Protein AF-A0A4U6VT14-F1 (afdb_monomer_lite)

Radius of gyration: 18.44 Å; chains: 1; bounding box: 40×28×63 Å

Organism: Setaria viridis (NCBI:txid4556)

Sequence (84 aa):
MVGLAAVCWAIWKARNSVCFDKKIIRSPTEIICSASLFLIYWAELQKEEDRMKLEEGAEALKVAAPHYHPQEAPADDTGTVLLQ

Secondary structure (DSSP, 8-state):
-HHHHHHHHHHHHHHHHHHHH-PPP--HHHHHHHHHHHHHHHHTTS-HHHHHHHHHHHHHHHHHGGGGPPPPPP----------

Foldseek 3Di:
DQLVVLLVVLVVVVVCCCVPVVDDDQWPLSSLLSSLVSLQVCLVVDDPVSSVVSNVVSVVSVVCSVVRGDDPDDPPPPDDPPDD

pLDDT: mean 86.33, std 17.76, range [43.88, 97.75]

Structure (mmCIF, N/CA/C/O backbone):
data_AF-A0A4U6VT14-F1
#
_entry.id   AF-A0A4U6VT14-F1
#
loop_
_atom_site.group_PDB
_atom_site.id
_atom_site.type_symbol
_atom_site.label_atom_id
_atom_site.label_alt_id
_atom_site.label_comp_id
_atom_site.label_asym_id
_atom_site.label_entity_id
_atom_site.label_seq_id
_atom_site.pdbx_PDB_ins_code
_atom_site.Cartn_x
_atom_site.Cartn_y
_atom_site.Cartn_z
_atom_site.occupancy
_atom_site.B_iso_or_equiv
_atom_site.auth_seq_id
_atom_site.auth_comp_id
_atom_site.auth_asym_id
_atom_site.auth_atom_id
_atom_site.pdbx_PDB_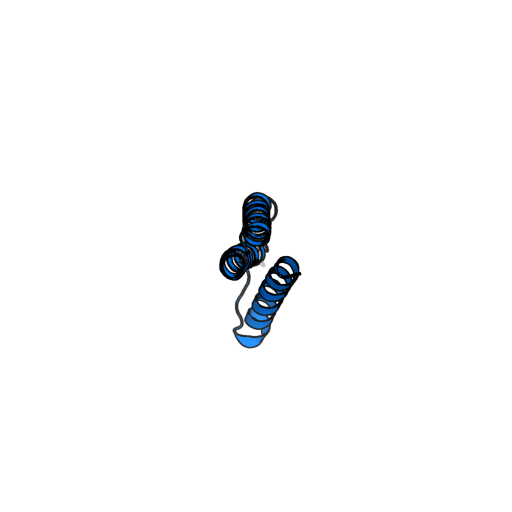model_num
ATOM 1 N N . MET A 1 1 ? -0.178 -1.677 12.900 1.00 85.62 1 MET A N 1
ATOM 2 C CA . MET A 1 1 ? 0.332 -2.734 11.986 1.00 85.62 1 MET A CA 1
ATOM 3 C C . MET A 1 1 ? -0.395 -2.797 10.641 1.00 85.62 1 MET A C 1
ATOM 5 O O . MET A 1 1 ? 0.234 -3.190 9.667 1.00 85.62 1 MET A O 1
ATOM 9 N N . VAL A 1 2 ? -1.670 -2.391 10.553 1.00 94.06 2 VAL A N 1
ATOM 10 C CA . VAL A 1 2 ? -2.471 -2.421 9.308 1.00 94.06 2 VAL A CA 1
ATOM 11 C C . VAL A 1 2 ? -1.795 -1.684 8.146 1.00 94.06 2 VAL A C 1
ATOM 13 O O . VAL A 1 2 ? -1.766 -2.203 7.035 1.00 94.06 2 VAL A O 1
ATOM 16 N N . GLY A 1 3 ? -1.159 -0.537 8.412 1.00 95.12 3 GLY A N 1
ATOM 17 C CA . GLY A 1 3 ? -0.466 0.223 7.370 1.00 95.12 3 GLY A CA 1
ATOM 18 C C . GLY A 1 3 ? 0.697 -0.528 6.715 1.00 95.12 3 GLY A C 1
ATOM 19 O O . GLY A 1 3 ? 0.780 -0.603 5.493 1.00 95.12 3 GLY A O 1
ATOM 20 N N . LEU A 1 4 ? 1.551 -1.174 7.518 1.00 96.00 4 LEU A N 1
ATOM 21 C CA . LEU A 1 4 ? 2.632 -2.022 7.003 1.00 96.00 4 LEU A CA 1
ATOM 22 C C . LEU A 1 4 ? 2.073 -3.190 6.184 1.00 96.00 4 LEU A C 1
ATOM 24 O O . LEU A 1 4 ? 2.575 -3.484 5.102 1.00 96.00 4 LEU A O 1
ATOM 28 N N . ALA A 1 5 ? 1.009 -3.826 6.678 1.00 96.94 5 ALA A N 1
ATOM 29 C CA . ALA A 1 5 ? 0.367 -4.922 5.971 1.00 96.94 5 ALA A CA 1
ATOM 30 C C . ALA A 1 5 ? -0.177 -4.475 4.599 1.00 96.94 5 ALA A C 1
ATOM 32 O O . ALA A 1 5 ? -0.013 -5.214 3.632 1.00 96.94 5 ALA A O 1
ATOM 33 N N . ALA A 1 6 ? -0.748 -3.269 4.484 1.00 96.88 6 ALA A N 1
ATOM 34 C CA . ALA A 1 6 ? -1.258 -2.734 3.217 1.00 96.88 6 ALA A CA 1
ATOM 35 C C . ALA A 1 6 ? -0.132 -2.541 2.189 1.00 96.88 6 ALA A C 1
ATOM 37 O O . ALA A 1 6 ? -0.266 -2.933 1.027 1.00 96.88 6 ALA A O 1
ATOM 38 N N . VAL A 1 7 ? 1.012 -2.010 2.633 1.00 96.12 7 VAL A N 1
ATOM 39 C CA . VAL A 1 7 ? 2.203 -1.839 1.787 1.00 96.12 7 VAL A CA 1
ATOM 40 C C . VAL A 1 7 ? 2.769 -3.193 1.351 1.00 96.12 7 VAL A C 1
ATOM 42 O O . VAL A 1 7 ? 2.989 -3.418 0.159 1.00 96.12 7 VAL A O 1
ATOM 45 N N . CYS A 1 8 ? 2.958 -4.129 2.287 1.00 97.56 8 CYS A N 1
ATOM 46 C CA . CYS A 1 8 ? 3.428 -5.478 1.967 1.00 97.56 8 CYS A CA 1
ATOM 47 C C . CYS A 1 8 ? 2.480 -6.192 0.994 1.00 97.56 8 CYS A C 1
ATOM 49 O O . CYS A 1 8 ? 2.937 -6.857 0.063 1.00 97.56 8 CYS A O 1
ATOM 51 N N . TRP A 1 9 ? 1.170 -6.022 1.174 1.00 97.50 9 TRP A N 1
ATOM 52 C CA . TRP A 1 9 ? 0.149 -6.597 0.306 1.00 97.50 9 TRP A CA 1
ATOM 53 C C . TRP A 1 9 ? 0.206 -6.036 -1.117 1.00 97.50 9 TRP A C 1
ATOM 55 O O . TRP A 1 9 ? 0.168 -6.807 -2.080 1.00 97.50 9 TRP A O 1
ATOM 65 N N . ALA A 1 10 ? 0.364 -4.719 -1.269 1.00 97.50 10 ALA A N 1
ATOM 66 C CA . ALA A 1 10 ? 0.532 -4.085 -2.575 1.00 97.50 10 ALA A CA 1
ATOM 67 C C . ALA A 1 10 ? 1.761 -4.633 -3.320 1.00 97.50 10 ALA A C 1
ATOM 69 O O . ALA A 1 10 ? 1.657 -5.021 -4.485 1.00 97.50 10 ALA A O 1
ATOM 70 N N . ILE A 1 11 ? 2.904 -4.743 -2.632 1.00 96.75 11 ILE A N 1
ATOM 71 C CA . ILE A 1 11 ? 4.149 -5.288 -3.200 1.00 96.75 11 ILE A CA 1
ATOM 72 C C 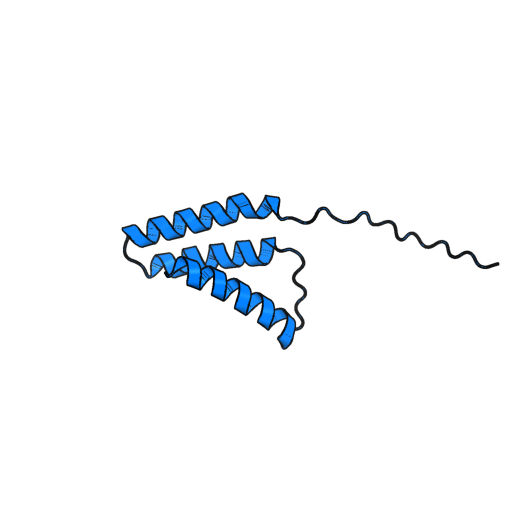. ILE A 1 11 ? 3.975 -6.759 -3.592 1.00 96.75 11 ILE A C 1
ATOM 74 O O . ILE A 1 11 ? 4.380 -7.165 -4.683 1.00 96.75 11 ILE A O 1
ATOM 78 N N . TRP A 1 12 ? 3.365 -7.562 -2.720 1.00 97.50 12 TRP A N 1
ATOM 79 C CA . TRP A 1 12 ? 3.099 -8.974 -2.983 1.00 97.50 12 TRP A CA 1
ATOM 80 C C . TRP A 1 12 ? 2.213 -9.161 -4.220 1.00 97.50 12 TRP A C 1
ATOM 82 O O . TRP A 1 12 ? 2.563 -9.918 -5.126 1.00 97.50 12 TRP A O 1
ATOM 92 N N . LYS A 1 13 ? 1.099 -8.422 -4.310 1.00 96.62 13 LYS A N 1
ATOM 93 C CA . LYS A 1 13 ? 0.199 -8.451 -5.474 1.00 96.62 13 LYS A CA 1
ATOM 94 C C . LYS A 1 13 ? 0.903 -8.023 -6.758 1.00 96.62 13 LYS A C 1
ATOM 96 O O . LYS A 1 13 ? 0.721 -8.678 -7.781 1.00 96.62 13 LYS A O 1
ATOM 101 N N . ALA A 1 14 ? 1.715 -6.969 -6.699 1.00 96.25 14 ALA A N 1
ATOM 102 C CA . ALA A 1 14 ? 2.503 -6.502 -7.832 1.00 96.25 14 ALA A CA 1
ATOM 103 C C . ALA A 1 14 ? 3.438 -7.610 -8.346 1.00 96.25 14 ALA A C 1
ATOM 105 O O . ALA A 1 14 ? 3.359 -7.984 -9.517 1.00 96.25 14 ALA A O 1
ATOM 106 N N . ARG A 1 15 ? 4.235 -8.221 -7.459 1.00 95.62 15 ARG A N 1
ATOM 107 C CA . ARG A 1 15 ? 5.144 -9.328 -7.810 1.00 95.62 15 ARG A CA 1
ATOM 108 C C . ARG A 1 15 ? 4.407 -10.533 -8.387 1.00 95.62 15 ARG A C 1
ATOM 110 O O . ARG A 1 15 ? 4.791 -11.034 -9.439 1.00 95.62 15 ARG A O 1
ATOM 117 N N . ASN A 1 16 ? 3.314 -10.952 -7.754 1.00 97.06 16 ASN A N 1
ATOM 118 C CA . ASN A 1 16 ? 2.516 -12.070 -8.249 1.00 97.06 16 ASN A CA 1
ATOM 119 C C . ASN A 1 16 ? 1.927 -11.785 -9.630 1.00 97.06 16 ASN A C 1
ATOM 121 O O . ASN A 1 16 ? 1.912 -12.669 -10.479 1.00 97.06 16 ASN A O 1
ATOM 125 N N . SER A 1 17 ? 1.492 -10.556 -9.892 1.00 96.06 17 SER A N 1
ATOM 126 C CA . SER A 1 17 ? 0.949 -10.202 -11.202 1.00 96.06 17 SER A CA 1
ATOM 127 C C . SER A 1 17 ? 1.998 -10.265 -12.321 1.00 96.06 17 SER A C 1
ATOM 129 O O . SER A 1 17 ? 1.682 -10.646 -13.445 1.00 96.06 17 SER A O 1
ATOM 131 N N . VAL A 1 18 ? 3.264 -9.980 -12.009 1.00 95.56 18 VAL A N 1
ATOM 132 C CA . VAL A 1 18 ? 4.376 -10.160 -12.952 1.00 95.56 18 VAL A CA 1
ATOM 133 C C . VAL A 1 18 ? 4.631 -11.650 -13.197 1.00 95.56 18 VAL A C 1
ATOM 135 O O . VAL A 1 18 ? 4.751 -12.071 -14.345 1.00 95.56 18 VAL A O 1
ATOM 138 N N . CYS A 1 19 ? 4.669 -12.467 -12.138 1.00 95.12 19 CYS A N 1
ATOM 139 C CA . CYS A 1 19 ? 4.972 -13.898 -12.250 1.00 95.12 19 CYS A CA 1
ATOM 140 C C . CYS A 1 19 ? 3.850 -14.719 -12.904 1.00 95.12 19 CYS A C 1
ATOM 142 O O . CYS A 1 19 ? 4.133 -15.595 -13.718 1.00 95.12 19 CYS A O 1
ATOM 144 N N . PHE A 1 20 ? 2.593 -14.463 -12.538 1.00 95.81 20 PHE A N 1
ATOM 145 C CA . PHE A 1 20 ? 1.450 -15.295 -12.925 1.00 95.81 20 PHE A CA 1
ATOM 146 C C . PHE A 1 20 ? 0.652 -14.705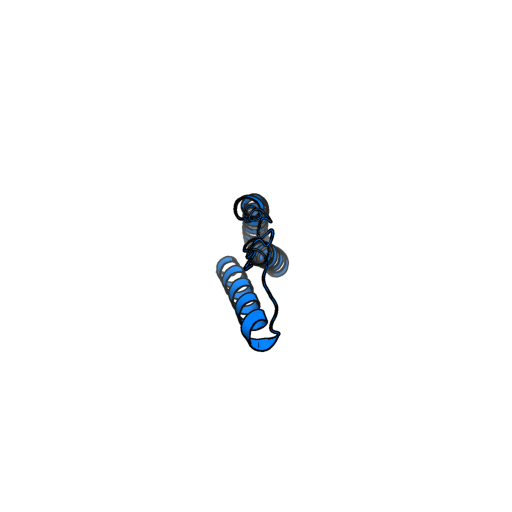 -14.088 1.00 95.81 20 PHE A C 1
ATOM 148 O O . PHE A 1 20 ? 0.299 -15.435 -15.011 1.00 95.81 20 PHE A O 1
ATOM 155 N N . ASP A 1 21 ? 0.421 -13.389 -14.088 1.00 94.88 21 ASP A N 1
ATOM 156 C CA . ASP A 1 21 ? -0.381 -12.726 -15.127 1.00 94.88 21 ASP A CA 1
ATOM 157 C C . ASP A 1 21 ? 0.479 -12.182 -16.280 1.00 94.88 21 ASP A C 1
ATOM 159 O O . ASP A 1 21 ? -0.062 -11.640 -17.245 1.00 94.88 21 ASP A O 1
ATOM 163 N N . LYS A 1 22 ? 1.814 -12.272 -16.173 1.00 92.75 22 LYS A N 1
ATOM 164 C CA . LYS A 1 22 ? 2.782 -11.651 -17.098 1.00 92.75 22 LYS A CA 1
ATOM 165 C C . LYS A 1 22 ? 2.546 -10.145 -17.287 1.00 92.75 22 LYS A C 1
ATOM 167 O O . LYS A 1 22 ? 2.839 -9.595 -18.350 1.00 92.75 22 LYS A O 1
ATOM 172 N N . LYS A 1 23 ? 2.001 -9.466 -16.271 1.00 92.44 23 LYS A N 1
ATOM 173 C CA . LYS A 1 23 ? 1.791 -8.014 -16.321 1.00 92.44 23 LYS A CA 1
ATOM 174 C C . LYS A 1 23 ? 3.130 -7.289 -16.260 1.00 92.44 23 LYS A C 1
ATOM 176 O O . LYS A 1 23 ? 4.009 -7.655 -15.485 1.00 92.44 23 LYS A O 1
ATOM 181 N N . ILE A 1 24 ? 3.256 -6.234 -17.056 1.00 90.88 24 ILE A N 1
ATOM 182 C CA . ILE A 1 24 ? 4.397 -5.319 -17.019 1.00 90.88 24 ILE A CA 1
ATOM 183 C C . ILE A 1 24 ? 4.015 -4.145 -16.121 1.00 90.88 24 ILE A C 1
ATOM 185 O O . ILE A 1 24 ? 3.059 -3.434 -16.422 1.00 90.88 24 ILE A O 1
ATOM 189 N N . ILE A 1 25 ? 4.771 -3.946 -15.043 1.00 90.56 25 ILE A N 1
ATOM 190 C CA . ILE A 1 25 ? 4.667 -2.757 -14.190 1.00 90.56 25 ILE A CA 1
ATOM 191 C C . ILE A 1 25 ? 5.572 -1.695 -14.804 1.00 90.56 25 ILE A C 1
ATOM 193 O O . ILE A 1 25 ? 6.783 -1.906 -14.894 1.00 90.56 25 ILE A O 1
ATOM 197 N N . ARG A 1 26 ? 4.999 -0.579 -15.261 1.00 88.62 26 ARG A N 1
ATOM 198 C CA . ARG A 1 26 ? 5.746 0.457 -15.992 1.00 88.62 26 ARG A CA 1
ATOM 199 C C . ARG A 1 26 ? 6.438 1.446 -15.069 1.00 88.62 26 ARG A C 1
ATOM 201 O O . ARG A 1 26 ? 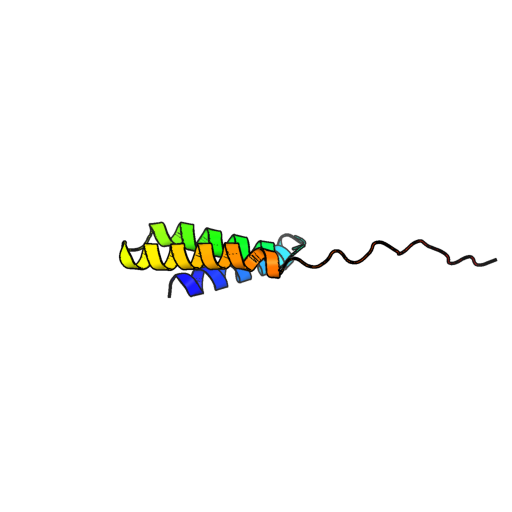7.427 2.053 -15.463 1.00 88.62 26 ARG A O 1
ATOM 208 N N . SER A 1 27 ? 5.926 1.613 -13.853 1.00 89.62 27 SER A N 1
ATOM 209 C CA . SER A 1 27 ? 6.490 2.549 -12.887 1.00 89.62 27 SER A CA 1
ATOM 210 C C . SER A 1 27 ? 6.308 2.076 -11.439 1.00 89.62 27 SER A C 1
ATOM 212 O O . SER A 1 27 ? 5.253 1.527 -11.104 1.00 89.62 27 SER A O 1
ATOM 214 N N . PRO A 1 28 ? 7.274 2.356 -10.537 1.00 89.88 28 PRO A N 1
ATOM 215 C CA . PRO A 1 28 ? 7.093 2.195 -9.093 1.00 89.88 28 PRO A CA 1
ATOM 216 C C . PRO A 1 28 ? 5.851 2.922 -8.553 1.00 89.88 28 PRO A C 1
ATOM 218 O O . PRO A 1 28 ? 5.237 2.460 -7.588 1.00 89.88 28 PRO A O 1
ATOM 221 N N . THR A 1 29 ? 5.440 4.017 -9.205 1.00 92.75 29 THR A N 1
ATOM 222 C CA . THR A 1 29 ? 4.229 4.784 -8.885 1.00 92.75 29 THR A CA 1
ATOM 223 C C . THR A 1 29 ? 2.971 3.908 -8.864 1.00 92.75 29 THR A C 1
ATOM 225 O O . THR A 1 29 ? 2.115 4.112 -8.010 1.00 92.75 29 THR A O 1
ATOM 228 N N . GLU A 1 30 ? 2.862 2.883 -9.718 1.00 93.06 30 GLU A N 1
ATOM 229 C CA . GLU A 1 30 ? 1.700 1.976 -9.724 1.00 93.06 30 GLU A CA 1
ATOM 230 C C . GLU A 1 30 ? 1.563 1.196 -8.404 1.00 93.06 30 GLU A C 1
ATOM 232 O O . GLU A 1 30 ? 0.456 1.005 -7.885 1.00 93.06 30 GLU A O 1
ATOM 237 N N . ILE A 1 31 ? 2.695 0.779 -7.828 1.00 95.12 31 ILE A N 1
ATOM 238 C CA . ILE A 1 31 ? 2.739 0.054 -6.553 1.00 95.12 31 ILE A CA 1
ATOM 239 C C . ILE A 1 31 ? 2.430 1.013 -5.399 1.00 95.12 31 ILE A C 1
ATOM 241 O O . ILE A 1 31 ? 1.659 0.660 -4.507 1.00 95.12 31 ILE A O 1
ATOM 245 N N . ILE A 1 32 ? 2.975 2.235 -5.438 1.00 95.25 32 ILE A N 1
ATOM 246 C CA . ILE A 1 32 ? 2.737 3.276 -4.424 1.00 95.25 32 ILE A CA 1
ATOM 247 C C . ILE A 1 32 ? 1.255 3.676 -4.395 1.00 95.25 32 ILE A C 1
ATOM 249 O O . ILE A 1 32 ? 0.641 3.694 -3.327 1.00 95.25 32 ILE A O 1
ATOM 253 N N . CYS A 1 33 ? 0.649 3.917 -5.560 1.00 94.62 33 CYS A N 1
ATOM 254 C CA . CYS A 1 33 ? -0.781 4.205 -5.673 1.00 94.62 33 CYS A CA 1
ATOM 255 C C . CYS A 1 33 ? -1.631 3.028 -5.179 1.00 94.62 33 CYS A C 1
ATOM 257 O O . CYS A 1 33 ? -2.592 3.236 -4.441 1.00 94.62 33 CYS A O 1
ATOM 259 N N . SER A 1 34 ? -1.256 1.788 -5.513 1.00 96.12 34 SER A N 1
ATOM 260 C CA . SER A 1 34 ? -1.950 0.601 -4.998 1.00 96.12 34 SER A CA 1
ATOM 261 C C . SER A 1 34 ? -1.868 0.505 -3.472 1.00 96.12 34 SER A C 1
ATOM 263 O O . SER A 1 34 ? -2.871 0.215 -2.827 1.00 96.12 34 SER A O 1
ATOM 265 N N . ALA A 1 35 ? -0.702 0.777 -2.880 1.00 97.44 35 ALA A N 1
ATOM 266 C CA . ALA A 1 35 ? -0.536 0.806 -1.429 1.00 97.44 35 ALA A CA 1
ATOM 267 C C . ALA A 1 35 ? -1.414 1.886 -0.777 1.00 97.44 35 ALA A C 1
ATOM 269 O O . ALA A 1 35 ? -2.093 1.591 0.203 1.00 97.44 35 ALA A O 1
ATOM 270 N N . SER A 1 36 ? -1.471 3.091 -1.355 1.00 97.12 36 SER A N 1
ATOM 271 C CA . SER A 1 36 ? -2.367 4.164 -0.902 1.00 97.12 36 SER A CA 1
ATOM 272 C C . SER A 1 36 ? -3.845 3.745 -0.942 1.00 97.12 36 SER A C 1
ATOM 274 O O . SER A 1 36 ? -4.565 3.921 0.039 1.00 97.12 36 SER A O 1
ATOM 276 N N . LEU A 1 37 ? -4.289 3.084 -2.017 1.00 97.06 37 LEU A N 1
ATOM 277 C CA . LEU A 1 37 ? -5.657 2.561 -2.114 1.00 97.06 37 LEU A CA 1
ATOM 278 C C . LEU A 1 37 ? -5.960 1.505 -1.043 1.00 97.06 37 LEU A C 1
ATOM 280 O O . LEU A 1 37 ? -7.042 1.522 -0.460 1.00 97.06 37 LEU A O 1
ATOM 284 N N . PHE A 1 38 ? -5.018 0.600 -0.756 1.00 97.62 38 PHE A N 1
ATOM 285 C CA . PHE A 1 38 ? -5.199 -0.381 0.318 1.00 97.62 38 PHE A CA 1
ATOM 286 C C . PHE A 1 38 ? -5.238 0.265 1.700 1.00 97.62 38 PHE A C 1
ATOM 288 O O . PHE A 1 38 ? -6.004 -0.196 2.541 1.00 97.62 38 PHE A O 1
ATOM 295 N N . LEU A 1 39 ? -4.459 1.324 1.933 1.00 97.56 39 LEU A N 1
ATOM 296 C CA . LEU A 1 39 ? -4.514 2.075 3.185 1.00 97.56 39 LEU A CA 1
ATOM 297 C C . LEU A 1 39 ? -5.900 2.680 3.402 1.00 97.56 39 LEU A C 1
ATOM 299 O O . LEU A 1 39 ? -6.475 2.432 4.453 1.00 97.56 39 LEU A O 1
ATOM 303 N N . ILE A 1 40 ? -6.461 3.371 2.404 1.00 97.75 40 ILE A N 1
ATOM 304 C CA . ILE A 1 40 ? -7.818 3.944 2.484 1.00 97.75 40 ILE A CA 1
ATOM 305 C C . ILE A 1 40 ? -8.852 2.834 2.698 1.00 97.75 40 ILE A C 1
ATOM 307 O O . ILE A 1 40 ? -9.662 2.895 3.617 1.00 97.75 40 ILE A O 1
ATOM 311 N N . TYR A 1 41 ? -8.790 1.770 1.894 1.00 97.06 41 TYR A N 1
ATOM 312 C CA . TYR A 1 41 ? -9.749 0.671 1.987 1.00 97.06 41 TYR A CA 1
ATOM 313 C C . TYR A 1 41 ? -9.715 -0.031 3.355 1.00 97.06 41 TYR A C 1
ATOM 315 O O . TYR A 1 41 ? -10.754 -0.413 3.887 1.00 97.06 41 TYR A O 1
ATOM 323 N N . TRP A 1 42 ? -8.531 -0.213 3.942 1.00 96.94 42 TRP A N 1
ATOM 324 C CA . TRP A 1 42 ? -8.398 -0.846 5.257 1.00 96.94 42 TRP A CA 1
ATOM 325 C C . TRP A 1 42 ? -8.602 0.122 6.421 1.00 96.94 42 TRP A C 1
ATOM 327 O O . TRP A 1 42 ? -8.872 -0.349 7.529 1.00 96.94 42 TRP A O 1
ATOM 337 N N . ALA A 1 43 ? -8.510 1.433 6.188 1.00 96.88 43 ALA A N 1
ATOM 338 C CA . ALA A 1 43 ? -8.814 2.468 7.169 1.00 96.88 43 ALA A CA 1
ATOM 339 C C . ALA A 1 43 ? -10.291 2.436 7.577 1.00 96.88 43 ALA A C 1
ATOM 341 O O . ALA A 1 43 ? -10.587 2.510 8.768 1.00 96.88 43 ALA A O 1
ATOM 342 N N . GLU A 1 44 ? -11.197 2.184 6.628 1.00 96.19 44 GLU A N 1
ATOM 343 C CA . GLU A 1 44 ? -12.637 2.011 6.889 1.00 96.19 44 GLU A CA 1
ATOM 344 C C . GLU A 1 44 ? -12.961 0.835 7.828 1.00 96.19 44 GLU A C 1
ATOM 346 O O . GLU A 1 44 ? -14.035 0.777 8.421 1.00 96.19 44 GLU A O 1
ATOM 351 N N . LEU A 1 45 ? -12.029 -0.110 7.993 1.00 95.69 45 LEU A N 1
ATOM 352 C CA . LEU A 1 45 ? -12.167 -1.241 8.915 1.00 95.69 45 LEU A CA 1
ATOM 353 C C . LEU A 1 45 ? -11.642 -0.931 10.327 1.00 95.69 45 LEU A C 1
ATOM 355 O O . LEU A 1 45 ? -11.727 -1.791 11.206 1.00 95.69 45 LEU A O 1
ATOM 359 N N . GLN A 1 46 ? -11.049 0.247 10.543 1.00 96.12 46 GLN A N 1
ATOM 360 C CA . GLN A 1 46 ? -10.442 0.632 11.816 1.00 96.12 46 GLN A CA 1
ATOM 361 C C . GLN A 1 46 ? -11.335 1.565 12.637 1.00 96.12 46 GLN A C 1
ATOM 363 O O . GLN A 1 46 ? -12.307 2.145 12.159 1.00 96.12 46 GLN A O 1
ATOM 368 N N . LYS A 1 47 ? -10.966 1.735 13.910 1.00 96.31 47 LYS A N 1
ATOM 369 C CA . LYS A 1 47 ? -11.519 2.798 14.755 1.00 96.31 47 LYS A CA 1
ATOM 370 C C . LYS A 1 47 ? -11.050 4.160 14.249 1.00 96.31 47 LYS A C 1
ATOM 372 O O . LYS A 1 47 ? -9.987 4.265 13.649 1.00 96.31 47 LYS A O 1
ATOM 377 N N . GLU A 1 48 ? -11.813 5.200 14.562 1.00 94.94 48 GLU A N 1
ATOM 378 C CA . GLU A 1 48 ? -11.623 6.556 14.035 1.00 94.94 48 GLU A CA 1
ATOM 379 C C . GLU A 1 48 ? -10.191 7.101 14.169 1.00 94.94 48 GLU A C 1
ATOM 381 O O . GLU A 1 48 ? -9.651 7.628 13.202 1.00 94.94 48 GLU A O 1
ATOM 386 N N . GLU A 1 49 ? -9.539 6.910 15.320 1.00 92.94 49 GLU A N 1
ATOM 387 C CA . GLU A 1 49 ? -8.157 7.364 15.525 1.00 92.94 49 GLU A CA 1
ATOM 388 C C . GLU A 1 49 ? -7.157 6.678 14.576 1.00 92.94 49 GLU A C 1
ATOM 390 O O . GLU A 1 49 ? -6.278 7.325 14.008 1.00 92.94 49 GLU A O 1
ATOM 395 N N . ASP A 1 50 ? -7.298 5.368 14.380 1.00 95.31 50 ASP A N 1
ATOM 396 C CA . ASP A 1 50 ? -6.428 4.590 13.498 1.00 95.31 50 ASP A CA 1
ATOM 397 C C . ASP A 1 50 ? -6.777 4.808 12.021 1.00 95.31 50 ASP A C 1
ATOM 399 O O . ASP A 1 50 ? -5.877 4.809 11.179 1.00 95.31 50 ASP A O 1
ATOM 403 N N . ARG A 1 51 ? -8.059 5.042 11.707 1.00 96.81 51 ARG A N 1
ATOM 404 C CA . ARG A 1 51 ? -8.526 5.414 10.365 1.00 96.81 51 ARG A CA 1
ATOM 405 C C . ARG A 1 51 ? -7.830 6.689 9.896 1.00 96.81 51 ARG A C 1
ATOM 407 O O . ARG A 1 51 ? -7.192 6.662 8.848 1.00 96.81 51 ARG A O 1
ATOM 414 N N . MET A 1 52 ? -7.855 7.751 10.706 1.00 96.75 52 MET A N 1
ATOM 415 C CA . MET A 1 52 ? -7.213 9.028 10.358 1.00 96.75 52 MET A CA 1
ATOM 416 C C . MET A 1 52 ? -5.712 8.868 10.079 1.00 96.75 52 MET A C 1
ATOM 418 O O . MET A 1 52 ? -5.206 9.394 9.092 1.00 96.75 52 MET A O 1
ATOM 422 N N . LYS A 1 53 ? -4.996 8.084 10.900 1.00 96.56 53 LYS A N 1
ATOM 423 C CA . LYS A 1 53 ? -3.557 7.820 10.693 1.00 96.56 53 LYS A CA 1
ATOM 424 C C . LYS A 1 53 ? -3.285 7.075 9.382 1.00 96.56 53 LYS A C 1
ATOM 426 O O . LYS A 1 53 ? -2.268 7.309 8.730 1.00 96.56 53 LYS A O 1
ATOM 431 N N . LEU A 1 54 ? -4.161 6.145 9.000 1.00 97.56 54 LEU A N 1
ATOM 432 C CA . LEU A 1 54 ? -4.029 5.402 7.744 1.00 97.56 54 LEU A CA 1
ATOM 433 C C . LEU A 1 54 ? -4.350 6.276 6.527 1.00 97.56 54 LEU A C 1
ATOM 435 O O . LEU A 1 54 ? -3.644 6.176 5.524 1.00 97.56 54 LEU A O 1
ATOM 439 N N . GLU A 1 55 ? -5.360 7.139 6.620 1.00 97.56 55 GLU A N 1
ATOM 440 C CA . GLU A 1 55 ? -5.705 8.117 5.581 1.00 97.56 55 GLU A CA 1
ATOM 441 C C . GLU A 1 55 ? -4.583 9.141 5.371 1.00 97.56 55 GLU A C 1
ATOM 443 O O . GLU A 1 55 ? -4.196 9.400 4.231 1.00 97.56 55 GLU A O 1
ATOM 448 N N . GLU A 1 56 ? -3.988 9.652 6.453 1.00 97.44 56 GLU A N 1
ATOM 449 C CA . GLU A 1 56 ? -2.814 10.531 6.388 1.00 97.44 56 GLU A CA 1
ATOM 450 C C . GLU A 1 56 ? -1.637 9.832 5.690 1.00 97.44 56 GLU A C 1
ATOM 452 O O . GLU A 1 56 ? -1.021 10.387 4.777 1.00 97.44 56 GLU A O 1
ATOM 457 N N . GLY A 1 57 ? -1.361 8.575 6.051 1.00 96.62 57 GLY A N 1
ATOM 458 C CA . GLY A 1 57 ? -0.340 7.770 5.380 1.00 96.62 57 GLY A CA 1
ATOM 459 C C . GLY A 1 57 ? -0.643 7.533 3.896 1.00 96.62 57 GLY A C 1
ATOM 460 O O . GLY A 1 57 ? 0.268 7.560 3.064 1.00 96.62 57 GLY A O 1
ATOM 461 N N . ALA A 1 58 ? -1.913 7.331 3.540 1.00 97.31 58 ALA A N 1
ATOM 462 C CA . ALA A 1 58 ? -2.339 7.161 2.155 1.00 97.31 58 ALA A CA 1
ATOM 463 C C . ALA A 1 58 ? -2.110 8.428 1.324 1.00 97.31 58 ALA A C 1
ATOM 465 O O . ALA A 1 58 ? -1.661 8.330 0.175 1.00 97.31 58 ALA A O 1
ATOM 466 N N . GLU A 1 59 ? -2.381 9.598 1.899 1.00 97.25 59 GLU A N 1
ATOM 467 C CA . GLU A 1 59 ? -2.139 10.882 1.249 1.00 97.25 59 GLU A CA 1
ATOM 468 C C . GLU A 1 59 ? -0.642 11.173 1.120 1.00 97.25 59 GLU A C 1
ATOM 470 O O . GLU A 1 59 ? -0.183 11.547 0.040 1.00 97.25 59 GLU A O 1
ATOM 475 N N . ALA A 1 60 ? 0.153 10.882 2.154 1.00 96.50 60 ALA A N 1
ATOM 476 C CA . ALA A 1 60 ? 1.608 10.997 2.084 1.00 96.50 60 ALA A CA 1
ATOM 477 C C . ALA A 1 60 ? 2.197 10.146 0.943 1.00 96.50 60 ALA A C 1
ATOM 479 O O . ALA A 1 60 ? 3.050 10.622 0.190 1.00 96.50 60 ALA A O 1
ATOM 480 N N . LEU A 1 61 ? 1.704 8.914 0.748 1.00 95.31 61 LEU A N 1
ATOM 481 C CA . LEU A 1 61 ? 2.106 8.081 -0.390 1.00 95.31 61 LEU A CA 1
ATOM 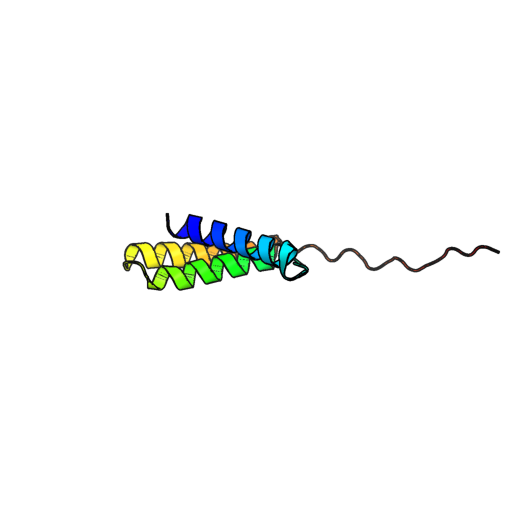482 C C . LEU A 1 61 ? 1.704 8.696 -1.736 1.00 95.31 61 LEU A C 1
ATOM 484 O O . LEU A 1 61 ? 2.505 8.665 -2.671 1.00 95.31 61 LEU A O 1
ATOM 488 N N . LYS A 1 62 ? 0.501 9.273 -1.851 1.00 92.75 62 LYS A N 1
ATOM 489 C CA . LYS A 1 62 ? 0.042 9.934 -3.087 1.00 92.75 62 LYS A CA 1
ATOM 490 C C . LYS A 1 62 ? 0.895 11.147 -3.439 1.00 92.75 62 LYS A C 1
ATOM 492 O O . LYS A 1 62 ? 1.259 11.298 -4.601 1.00 92.75 62 LYS A O 1
ATOM 497 N N . VAL A 1 63 ? 1.256 11.965 -2.452 1.00 94.31 63 VAL A N 1
ATOM 498 C CA . VAL A 1 63 ? 2.141 13.129 -2.635 1.00 94.31 63 VAL A CA 1
ATOM 499 C C . VAL A 1 63 ? 3.568 12.698 -2.984 1.00 94.31 63 VAL A C 1
ATOM 501 O O . VAL A 1 63 ? 4.245 13.354 -3.776 1.00 94.31 63 VAL A O 1
ATOM 504 N N . ALA A 1 64 ? 4.037 11.576 -2.436 1.00 91.44 64 ALA A N 1
ATOM 505 C CA . ALA A 1 64 ? 5.364 11.050 -2.732 1.00 91.44 64 ALA A CA 1
ATOM 506 C C . ALA A 1 64 ? 5.447 10.399 -4.127 1.00 91.44 64 ALA A C 1
ATOM 508 O O . ALA A 1 64 ? 6.489 10.479 -4.773 1.00 91.44 64 ALA A O 1
ATOM 509 N N . ALA A 1 65 ? 4.361 9.798 -4.620 1.00 89.50 65 ALA A N 1
ATOM 510 C CA . ALA A 1 65 ? 4.335 8.989 -5.840 1.00 89.50 65 ALA A CA 1
ATOM 511 C C . ALA A 1 65 ? 4.920 9.646 -7.117 1.00 89.50 65 ALA A C 1
ATOM 513 O O . ALA A 1 65 ? 5.600 8.931 -7.862 1.00 89.50 65 ALA A O 1
ATOM 514 N N . PRO A 1 66 ? 4.723 10.955 -7.389 1.00 85.75 66 PRO A N 1
ATOM 515 C CA . PRO A 1 66 ? 5.301 11.625 -8.555 1.00 85.75 66 PRO A CA 1
ATOM 516 C C . PRO A 1 66 ? 6.832 11.702 -8.529 1.00 85.75 66 PRO A C 1
ATOM 518 O O . PRO A 1 66 ? 7.453 11.671 -9.585 1.00 85.75 66 PRO A O 1
ATOM 521 N N . HIS A 1 67 ? 7.456 11.739 -7.345 1.00 83.88 67 HIS A N 1
ATOM 522 C CA . HIS A 1 67 ? 8.920 11.785 -7.206 1.00 83.88 67 HIS A CA 1
ATOM 523 C C . HIS A 1 67 ? 9.605 10.512 -7.717 1.00 83.88 67 HIS A C 1
ATOM 525 O O . HIS A 1 67 ? 10.804 10.513 -7.979 1.00 83.88 67 HIS A O 1
ATOM 531 N N . TYR A 1 68 ? 8.844 9.426 -7.851 1.00 77.00 68 TYR A N 1
ATOM 532 C CA . TYR A 1 68 ? 9.326 8.123 -8.299 1.00 77.00 68 TYR A CA 1
ATOM 533 C C . TYR A 1 68 ? 8.907 7.799 -9.732 1.00 77.00 68 TYR A C 1
ATOM 535 O O . TYR A 1 68 ? 9.060 6.656 -10.166 1.00 77.00 68 TYR A O 1
ATOM 543 N N . HIS A 1 69 ? 8.368 8.778 -10.465 1.00 73.69 69 HIS A N 1
ATOM 544 C CA . HIS A 1 69 ? 8.137 8.614 -11.889 1.00 73.69 69 HIS A CA 1
ATOM 545 C C . HIS A 1 69 ? 9.498 8.485 -12.594 1.00 73.69 69 HIS A C 1
ATOM 547 O O . HIS A 1 69 ? 10.336 9.378 -12.443 1.00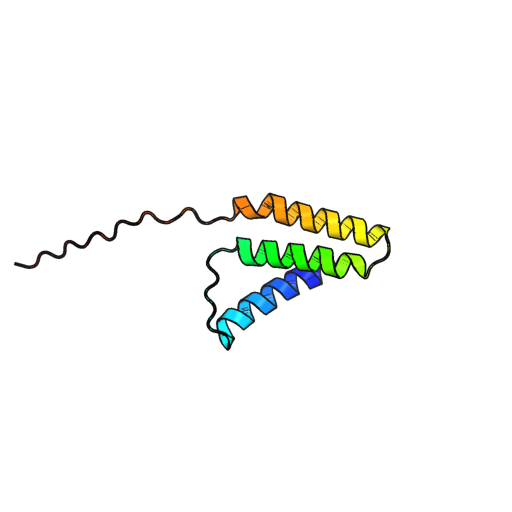 73.69 69 HIS A O 1
ATOM 553 N N . PRO A 1 70 ? 9.762 7.396 -13.337 1.00 62.97 70 PRO A N 1
ATOM 554 C CA . PRO A 1 70 ? 10.949 7.328 -14.174 1.00 62.97 70 PRO A CA 1
ATOM 555 C C . PRO A 1 70 ? 10.906 8.498 -15.161 1.00 62.97 70 PRO A C 1
ATOM 557 O O . PRO A 1 70 ? 9.883 8.698 -15.812 1.00 62.97 70 PRO A O 1
ATOM 560 N N . GLN A 1 71 ? 11.990 9.271 -15.288 1.00 54.12 71 GLN A N 1
ATOM 561 C CA . GLN A 1 71 ? 12.155 10.085 -16.493 1.00 54.12 71 GLN A CA 1
ATOM 562 C C . GLN A 1 71 ? 12.070 9.135 -17.690 1.00 54.12 71 GLN A C 1
ATOM 564 O O . GLN A 1 71 ? 12.753 8.108 -17.700 1.00 54.12 71 GLN A O 1
ATOM 569 N N . GLU A 1 72 ? 11.214 9.447 -18.663 1.00 52.38 72 GLU A N 1
ATOM 570 C CA . GLU A 1 72 ? 11.193 8.736 -19.939 1.00 52.38 72 GLU A CA 1
ATOM 571 C C . GLU A 1 72 ? 12.627 8.710 -20.487 1.00 52.38 72 GLU A C 1
ATOM 573 O O . GLU A 1 72 ? 13.259 9.755 -20.650 1.00 52.38 72 GLU A O 1
ATOM 578 N N . ALA A 1 73 ? 13.174 7.511 -20.709 1.00 49.00 73 ALA A N 1
ATOM 579 C CA . ALA A 1 73 ? 14.423 7.383 -21.442 1.00 49.00 73 ALA A CA 1
ATOM 580 C C . ALA A 1 73 ? 14.208 8.015 -22.829 1.00 49.00 73 ALA A C 1
ATOM 582 O O . ALA A 1 73 ? 13.166 7.751 -23.440 1.00 49.00 73 ALA A O 1
ATOM 583 N N . PRO A 1 74 ? 15.134 8.856 -23.327 1.00 43.88 74 PRO A N 1
ATOM 584 C CA . PRO A 1 74 ? 14.980 9.454 -24.642 1.00 43.88 74 PRO A CA 1
ATOM 585 C C . PRO A 1 74 ? 14.856 8.336 -25.677 1.00 43.88 74 PRO A C 1
ATOM 587 O O . PRO A 1 74 ? 15.693 7.437 -25.746 1.00 43.88 74 PRO A O 1
ATOM 590 N N . ALA A 1 75 ? 13.779 8.386 -26.458 1.00 54.31 75 ALA A N 1
ATOM 591 C CA . ALA A 1 75 ? 13.611 7.557 -27.635 1.00 54.31 75 ALA A CA 1
ATOM 592 C C . ALA A 1 75 ? 14.615 8.022 -28.696 1.00 54.31 75 ALA A C 1
ATOM 594 O O . ALA A 1 75 ? 14.293 8.872 -29.520 1.00 54.31 75 ALA A O 1
ATOM 595 N N . ASP A 1 76 ? 15.836 7.496 -28.655 1.00 47.31 76 ASP A N 1
ATOM 596 C CA . ASP A 1 76 ? 16.748 7.569 -29.793 1.00 47.31 76 ASP A CA 1
ATOM 597 C C . ASP A 1 76 ? 17.539 6.267 -29.937 1.00 47.31 76 ASP A C 1
ATOM 599 O O . ASP A 1 76 ? 18.741 6.206 -29.715 1.00 47.31 76 ASP A O 1
ATOM 603 N N . ASP A 1 77 ? 16.822 5.213 -30.322 1.00 47.34 77 ASP A N 1
ATOM 604 C CA . ASP A 1 77 ? 17.392 4.141 -31.138 1.00 47.34 77 ASP A CA 1
ATOM 605 C C . ASP A 1 77 ? 16.916 4.369 -32.583 1.00 47.34 77 ASP A C 1
ATOM 607 O O . ASP A 1 77 ? 16.171 3.575 -33.167 1.00 47.34 77 ASP A O 1
ATOM 611 N N . THR A 1 78 ? 17.304 5.506 -33.171 1.00 45.41 78 THR A N 1
ATOM 612 C CA . THR A 1 78 ? 17.213 5.682 -34.620 1.00 45.41 78 THR A CA 1
ATOM 613 C C . THR A 1 78 ? 18.301 4.827 -35.252 1.00 45.41 78 THR A C 1
ATOM 615 O O . THR A 1 78 ? 19.490 5.138 -35.204 1.00 45.41 78 THR A O 1
ATOM 618 N N . GLY A 1 79 ? 17.880 3.700 -35.822 1.00 52.84 79 GLY A N 1
ATOM 619 C CA . GLY A 1 79 ? 18.753 2.766 -36.508 1.00 52.84 79 GLY A CA 1
ATOM 620 C C . GLY A 1 79 ? 19.636 3.435 -37.560 1.00 52.84 79 GLY A C 1
ATOM 621 O O . GLY A 1 79 ? 19.156 3.933 -38.572 1.00 52.84 79 GLY A O 1
ATOM 622 N N . THR A 1 80 ? 20.946 3.325 -37.368 1.00 48.69 80 THR A N 1
ATOM 623 C CA . THR A 1 80 ? 21.928 3.365 -38.452 1.00 48.69 80 THR A CA 1
ATOM 624 C C . THR A 1 80 ? 22.996 2.310 -38.197 1.00 48.69 80 THR A C 1
ATOM 626 O O . THR A 1 80 ? 24.081 2.599 -37.704 1.00 48.69 80 THR A O 1
ATOM 629 N N . VAL A 1 81 ? 22.695 1.066 -38.569 1.00 44.22 81 VAL A N 1
ATOM 630 C CA . VAL A 1 81 ? 23.727 0.140 -39.049 1.00 44.22 81 VAL A CA 1
ATOM 631 C C . VAL A 1 81 ? 23.598 0.135 -40.569 1.00 44.22 81 VAL A C 1
ATOM 633 O O . VAL A 1 81 ? 22.940 -0.722 -41.153 1.00 44.22 81 VAL A O 1
ATOM 636 N N . LEU A 1 82 ? 24.171 1.155 -41.213 1.00 46.69 82 LEU A N 1
ATOM 637 C CA . LEU A 1 82 ? 24.483 1.075 -42.636 1.00 46.69 82 LEU A CA 1
ATOM 638 C C . LEU A 1 82 ? 25.725 0.194 -42.767 1.00 46.69 82 LEU A C 1
ATOM 640 O O . LEU A 1 82 ? 26.851 0.647 -42.585 1.00 46.69 82 LEU A O 1
ATOM 644 N N . LEU A 1 83 ? 25.488 -1.085 -43.043 1.00 47.47 83 LEU A N 1
ATOM 645 C CA . LEU A 1 83 ? 26.449 -1.927 -43.736 1.00 47.47 83 LEU A CA 1
ATOM 646 C C . LEU A 1 83 ? 26.145 -1.821 -45.231 1.00 47.47 83 LEU A C 1
ATOM 648 O O . LEU A 1 83 ? 25.203 -2.455 -45.703 1.00 47.47 83 LEU A O 1
ATOM 652 N N . GLN A 1 84 ? 26.936 -1.020 -45.945 1.00 46.16 84 GLN A N 1
ATOM 653 C CA . GLN A 1 84 ? 27.442 -1.323 -47.288 1.00 46.16 84 GLN A CA 1
ATOM 654 C C . GLN A 1 84 ? 28.602 -0.395 -47.638 1.00 46.16 84 GLN A C 1
ATOM 656 O O . GLN A 1 84 ? 28.476 0.823 -47.386 1.00 46.16 84 GLN A O 1
#